Protein AF-A0A7L2UNI2-F1 (afdb_monomer_lite)

Sequence (109 aa):
QVLFALNQTLLQHESLRAGSLQAPYTTEDLIKHYNCGDLNAVIFNHDTSQVPNFINTTLPPHEQVTAQEIDSYFRQELIYKRNERMGKRVMALLRENTDKSFFFAFGAG

pLDDT: mean 80.0, std 13.67, range [51.06, 97.62]

Foldseek 3Di:
DVVLLVVLQVVVVVCVVVVVDPDPDDPVRCVVCVVVVNCCVPPCPVQFDPRPPSVPDPDDPVSVVVSVVVRVVSCVVVPVVVVVVVVVVVVVVCVVCVPDDDDDDDDSD

Radius of gyration: 18.3 Å; chains: 1; bounding box: 41×30×52 Å

Secondary structure (DSSP, 8-state):
-HHHHHHHHHHHHHHHHTTSS--SS-HHHHHHHHHTT--TTTT--SS--SS--GGGS---HHHHHHHHHHHHHHIIIIIIHHHHHHHHHHHHHHHH-TT----------

Structure (mmCIF, N/CA/C/O backbone):
data_AF-A0A7L2UNI2-F1
#
_entry.id   AF-A0A7L2UNI2-F1
#
loop_
_atom_site.group_PDB
_atom_site.id
_atom_site.type_symbol
_atom_site.label_atom_id
_atom_site.label_alt_id
_atom_site.label_comp_id
_atom_site.label_asym_id
_atom_site.label_entity_id
_atom_site.label_seq_id
_atom_site.pdbx_PDB_ins_code
_atom_site.Cartn_x
_atom_site.Cartn_y
_atom_site.Cartn_z
_atom_site.occupancy
_atom_site.B_iso_or_equiv
_atom_site.auth_seq_id
_atom_site.auth_comp_id
_atom_site.auth_asym_id
_atom_site.auth_atom_id
_atom_site.pdbx_PDB_model_num
ATOM 1 N N . GLN A 1 1 ? 13.788 9.904 -11.204 1.00 72.38 1 GLN A N 1
ATOM 2 C CA . GLN A 1 1 ? 12.975 8.984 -10.378 1.00 72.38 1 GLN A CA 1
ATOM 3 C C . GLN A 1 1 ? 11.529 8.879 -10.881 1.00 72.38 1 GLN A C 1
ATOM 5 O O . GLN A 1 1 ? 11.168 7.798 -11.314 1.00 72.38 1 GLN A O 1
ATOM 10 N N . VAL A 1 2 ? 10.729 9.959 -10.956 1.00 85.25 2 VAL A N 1
ATOM 11 C CA . VAL A 1 2 ? 9.319 9.877 -11.434 1.00 85.25 2 VAL A CA 1
ATOM 12 C C . VAL A 1 2 ? 9.185 9.369 -12.876 1.00 85.25 2 VAL A C 1
ATOM 14 O O . VAL A 1 2 ? 8.450 8.420 -13.116 1.00 85.25 2 VAL A O 1
ATOM 17 N N . LEU A 1 3 ? 9.919 9.950 -13.834 1.00 87.56 3 LEU A N 1
ATOM 18 C CA . LEU A 1 3 ? 9.868 9.502 -15.237 1.00 87.56 3 LEU A CA 1
ATOM 19 C C . LEU A 1 3 ? 10.305 8.040 -15.404 1.00 87.56 3 LEU A C 1
ATOM 21 O O . LEU A 1 3 ? 9.711 7.313 -16.190 1.00 87.56 3 LEU A O 1
ATOM 25 N N . PHE A 1 4 ? 11.306 7.608 -14.632 1.00 86.38 4 PHE A N 1
ATOM 26 C CA . PHE A 1 4 ? 11.752 6.215 -14.603 1.00 86.38 4 PHE A CA 1
ATO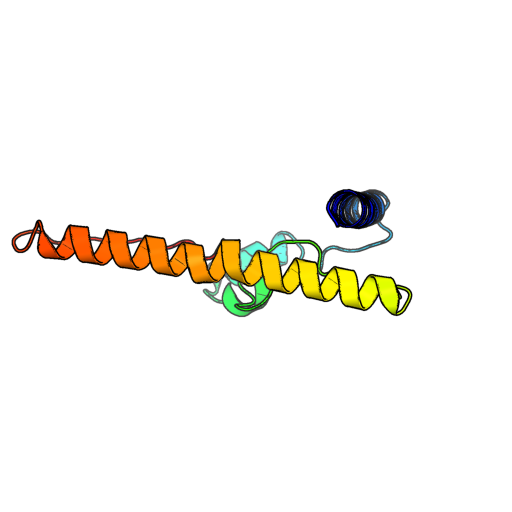M 27 C C . PHE A 1 4 ? 10.630 5.292 -14.115 1.00 86.38 4 PHE A C 1
ATOM 29 O O . PHE A 1 4 ? 10.287 4.345 -14.814 1.00 86.38 4 PHE A O 1
ATOM 36 N N . ALA A 1 5 ? 9.998 5.617 -12.982 1.00 84.12 5 ALA A N 1
ATOM 37 C CA . ALA A 1 5 ? 8.878 4.843 -12.451 1.00 84.12 5 ALA A CA 1
ATOM 38 C C . ALA A 1 5 ? 7.712 4.760 -13.448 1.00 84.12 5 ALA A C 1
ATOM 40 O O . ALA A 1 5 ? 7.199 3.678 -13.701 1.00 84.12 5 ALA A O 1
ATOM 41 N N . LEU A 1 6 ? 7.326 5.886 -14.060 1.00 87.44 6 LEU A N 1
ATOM 42 C CA . LEU A 1 6 ? 6.242 5.920 -15.047 1.00 87.44 6 LEU A CA 1
ATOM 43 C C . LEU A 1 6 ? 6.553 5.062 -16.275 1.00 87.44 6 LEU A C 1
ATOM 45 O O . LEU A 1 6 ? 5.686 4.319 -16.726 1.00 87.44 6 LEU A O 1
ATOM 49 N N . ASN A 1 7 ? 7.781 5.142 -16.792 1.00 88.00 7 ASN A N 1
ATOM 50 C CA . ASN A 1 7 ? 8.185 4.371 -17.962 1.00 88.00 7 ASN A CA 1
ATOM 51 C C . ASN A 1 7 ? 8.204 2.865 -17.659 1.00 88.00 7 ASN A C 1
ATOM 53 O O . ASN A 1 7 ? 7.673 2.074 -18.430 1.00 88.00 7 ASN A O 1
ATOM 57 N N . GLN A 1 8 ? 8.741 2.468 -16.503 1.00 83.00 8 GLN A N 1
ATOM 58 C CA . GLN A 1 8 ? 8.758 1.065 -16.083 1.00 83.00 8 GLN A CA 1
ATOM 59 C C . GLN A 1 8 ? 7.341 0.507 -15.861 1.00 83.00 8 GLN A C 1
ATOM 61 O O . GLN A 1 8 ? 7.031 -0.585 -16.334 1.00 83.00 8 GLN A O 1
ATOM 66 N N . THR A 1 9 ? 6.447 1.270 -15.220 1.00 83.12 9 THR A N 1
ATOM 67 C CA . THR A 1 9 ? 5.037 0.877 -15.052 1.00 83.12 9 THR A CA 1
ATOM 68 C C . THR A 1 9 ? 4.322 0.741 -16.396 1.00 83.12 9 THR A C 1
ATOM 70 O O . THR A 1 9 ? 3.591 -0.227 -16.614 1.00 83.12 9 THR A O 1
ATOM 73 N N . LEU A 1 10 ? 4.544 1.687 -17.316 1.00 87.81 10 LEU A N 1
ATOM 74 C CA . LEU A 1 10 ? 3.963 1.642 -18.655 1.00 87.81 10 LEU A CA 1
ATOM 75 C C . LEU A 1 10 ? 4.418 0.390 -19.411 1.00 87.81 10 LEU A C 1
ATOM 77 O O . LEU A 1 10 ? 3.573 -0.353 -19.904 1.00 87.81 10 LEU A O 1
ATOM 81 N N . LEU A 1 11 ? 5.726 0.114 -19.431 1.00 86.50 11 LEU A N 1
ATOM 82 C CA . LEU A 1 11 ? 6.297 -1.072 -20.075 1.00 86.50 11 LEU A CA 1
ATOM 83 C C . LEU A 1 11 ? 5.691 -2.372 -19.535 1.00 86.50 11 LEU A C 1
ATOM 85 O O . LEU A 1 11 ? 5.369 -3.280 -20.308 1.00 86.50 11 LEU A O 1
ATOM 89 N N . GLN A 1 12 ? 5.491 -2.468 -18.218 1.00 80.00 12 GLN A N 1
ATOM 90 C CA . GLN A 1 12 ? 4.862 -3.643 -17.620 1.00 80.00 12 GLN A CA 1
ATOM 91 C C . GLN A 1 12 ? 3.400 -3.791 -18.064 1.00 80.00 12 GLN A C 1
ATOM 93 O O . GLN A 1 12 ? 2.982 -4.883 -18.451 1.00 80.00 12 GLN A O 1
ATOM 98 N N . HIS A 1 13 ? 2.620 -2.707 -18.045 1.00 84.25 13 HIS A N 1
ATOM 99 C CA . HIS A 1 13 ? 1.216 -2.729 -18.464 1.00 84.25 13 HIS A CA 1
ATOM 100 C C . HIS A 1 13 ? 1.060 -3.048 -19.951 1.00 84.25 13 HIS A C 1
ATOM 102 O O . HIS A 1 13 ? 0.161 -3.796 -20.334 1.00 84.25 13 HIS A O 1
ATOM 108 N N . GLU A 1 14 ? 1.943 -2.521 -20.795 1.00 88.81 14 GLU A N 1
ATOM 109 C CA . GLU A 1 14 ? 1.961 -2.841 -22.218 1.00 88.81 14 GLU A CA 1
ATOM 110 C C . GLU A 1 14 ? 2.325 -4.304 -22.465 1.00 88.81 14 GLU A C 1
ATOM 112 O O . GLU A 1 14 ? 1.708 -4.934 -23.322 1.00 88.81 14 GLU A O 1
ATOM 117 N N . SER A 1 15 ? 3.244 -4.866 -21.675 1.00 84.88 15 SER A N 1
ATOM 118 C CA . SER A 1 15 ? 3.605 -6.287 -21.733 1.00 84.88 15 SER A CA 1
ATOM 119 C C . SER A 1 15 ? 2.447 -7.197 -21.308 1.00 84.88 15 SER A C 1
ATOM 121 O O . SER A 1 15 ? 2.146 -8.178 -21.988 1.00 84.88 15 SER A O 1
ATOM 123 N N . LEU A 1 16 ? 1.735 -6.844 -20.231 1.00 83.31 16 LEU A N 1
ATOM 124 C CA . LEU A 1 16 ? 0.508 -7.538 -19.819 1.00 83.31 16 LEU A CA 1
ATOM 125 C C . LEU A 1 16 ? -0.564 -7.455 -20.914 1.00 83.31 16 LEU A C 1
ATOM 127 O O . LEU A 1 16 ? -1.156 -8.464 -21.288 1.00 83.31 16 LEU A O 1
ATOM 131 N N . ARG A 1 17 ? -0.785 -6.260 -21.476 1.00 87.19 17 ARG A N 1
ATOM 132 C CA . ARG A 1 17 ? -1.765 -6.028 -22.548 1.00 87.19 17 ARG A CA 1
ATOM 133 C C . ARG A 1 17 ? -1.431 -6.809 -23.820 1.00 87.19 17 ARG A C 1
ATOM 135 O O . ARG A 1 17 ? -2.337 -7.301 -24.483 1.00 87.19 17 ARG A O 1
ATOM 142 N N . ALA A 1 18 ? -0.151 -6.902 -24.171 1.00 89.88 18 ALA A N 1
ATOM 143 C CA . ALA A 1 18 ? 0.325 -7.674 -25.315 1.00 89.88 18 ALA A CA 1
ATOM 144 C C . ALA A 1 18 ? 0.307 -9.194 -25.064 1.00 89.88 18 ALA A C 1
ATOM 146 O O . ALA A 1 18 ? 0.542 -9.961 -25.995 1.00 89.88 18 ALA A O 1
ATOM 147 N N . GLY A 1 19 ? 0.051 -9.633 -23.825 1.00 82.94 19 GLY A N 1
ATOM 148 C CA . GLY A 1 19 ? 0.081 -11.038 -23.422 1.00 82.94 19 GLY A CA 1
ATOM 149 C C . GLY A 1 19 ? 1.490 -11.625 -23.298 1.00 82.94 19 GLY A C 1
ATOM 150 O O . GLY A 1 19 ? 1.625 -12.838 -23.156 1.00 82.94 19 GLY A O 1
ATOM 151 N N . SER A 1 20 ? 2.540 -10.796 -23.355 1.00 82.62 20 SER A N 1
ATOM 152 C CA . SER A 1 20 ? 3.931 -11.238 -23.189 1.00 82.62 20 SER A CA 1
ATOM 153 C C . SER A 1 20 ? 4.297 -11.480 -21.726 1.00 82.62 20 SER A C 1
ATOM 155 O O . SER A 1 20 ? 5.160 -12.304 -21.433 1.00 82.62 20 SER A O 1
ATOM 157 N N . LEU A 1 21 ? 3.621 -10.786 -20.809 1.00 74.62 21 LEU A N 1
ATOM 158 C CA . LEU A 1 21 ? 3.684 -11.029 -19.375 1.00 74.62 21 LEU A CA 1
ATOM 159 C C . LEU A 1 21 ? 2.340 -11.608 -18.928 1.00 74.62 21 LEU A C 1
ATOM 161 O O . LEU A 1 21 ? 1.292 -11.053 -19.254 1.00 74.62 21 LEU A O 1
ATOM 165 N N . GLN A 1 22 ? 2.358 -12.711 -18.181 1.00 71.25 22 GLN A N 1
ATOM 166 C CA . GLN A 1 22 ? 1.157 -13.211 -17.516 1.00 71.25 22 GLN A CA 1
ATOM 167 C C . GLN A 1 22 ? 1.064 -12.629 -16.110 1.00 71.25 22 GLN A C 1
ATOM 169 O O . GLN A 1 22 ? 2.076 -12.469 -15.423 1.00 71.25 22 GLN A O 1
ATOM 174 N N . ALA A 1 23 ? -0.158 -12.302 -15.688 1.00 72.00 23 ALA A N 1
ATOM 175 C CA . ALA A 1 23 ? -0.402 -11.961 -14.298 1.00 72.00 23 ALA A CA 1
ATOM 176 C C . ALA A 1 23 ? -0.008 -13.161 -13.417 1.00 72.00 23 ALA A C 1
ATOM 178 O O . ALA A 1 23 ? -0.262 -14.301 -13.806 1.00 72.00 23 ALA A O 1
ATOM 179 N N . PRO A 1 24 ? 0.596 -12.929 -12.241 1.00 69.88 24 PRO A N 1
ATOM 180 C CA . PRO A 1 24 ? 1.020 -14.014 -11.357 1.00 69.88 24 PRO A CA 1
ATOM 181 C C . PRO A 1 24 ? -0.151 -14.877 -10.867 1.00 69.88 24 PRO A C 1
ATOM 183 O O . PRO A 1 24 ? 0.066 -16.017 -10.472 1.00 69.88 24 PRO A O 1
ATOM 186 N N . TYR A 1 25 ? -1.377 -14.346 -10.918 1.00 74.31 25 TYR A N 1
ATOM 187 C CA . TYR A 1 25 ? -2.597 -15.022 -10.500 1.00 74.31 25 TYR A CA 1
ATOM 188 C C . TYR A 1 25 ? -3.735 -14.724 -11.469 1.00 74.31 25 TYR A C 1
ATOM 190 O O . TYR A 1 25 ? -3.889 -13.590 -11.935 1.00 74.31 25 TYR A O 1
ATOM 198 N N . THR A 1 26 ? -4.554 -15.736 -11.741 1.00 80.62 26 THR A N 1
ATOM 199 C CA . THR A 1 26 ? -5.821 -15.564 -12.455 1.00 80.62 26 THR A CA 1
ATOM 200 C C . THR A 1 26 ? -6.919 -15.063 -11.517 1.00 80.62 26 THR A C 1
ATOM 202 O O . THR A 1 26 ? -6.794 -15.100 -10.291 1.00 80.62 26 THR A O 1
ATOM 205 N N . THR A 1 27 ? -8.031 -14.596 -12.085 1.00 81.50 27 THR A N 1
ATOM 206 C CA . THR A 1 27 ? -9.219 -14.238 -11.299 1.00 81.50 27 THR A CA 1
ATOM 207 C C . THR A 1 27 ? -9.737 -15.434 -10.495 1.00 81.50 27 THR A C 1
ATOM 209 O O . THR A 1 27 ? -10.045 -15.279 -9.316 1.00 81.50 27 THR A O 1
ATOM 212 N N . GLU A 1 28 ? -9.756 -16.629 -11.084 1.00 85.12 28 GLU A N 1
ATOM 213 C CA . GLU A 1 28 ? -10.087 -17.879 -10.396 1.00 85.12 28 GLU A CA 1
ATOM 214 C C . GLU A 1 28 ? -9.165 -18.163 -9.206 1.00 85.12 28 GLU A C 1
ATOM 216 O O . GLU A 1 28 ? -9.658 -18.535 -8.137 1.00 85.12 28 GLU A O 1
ATOM 221 N N . ASP A 1 29 ? -7.854 -17.946 -9.352 1.00 81.69 29 ASP A N 1
ATOM 222 C CA . ASP A 1 29 ? -6.909 -18.108 -8.243 1.00 81.69 29 ASP A CA 1
ATOM 223 C C . ASP A 1 29 ? -7.254 -17.137 -7.108 1.00 81.69 29 ASP A C 1
ATOM 225 O O . ASP A 1 29 ? -7.417 -17.551 -5.959 1.00 81.69 29 ASP A O 1
ATOM 229 N N . LEU A 1 30 ? -7.475 -15.857 -7.423 1.00 79.69 30 LEU A N 1
ATOM 230 C CA . LEU A 1 30 ? -7.845 -14.840 -6.432 1.00 79.69 30 LEU A CA 1
ATOM 231 C C . LEU A 1 30 ? -9.142 -15.196 -5.688 1.00 79.69 30 LEU A C 1
ATOM 233 O O . LEU A 1 30 ? -9.201 -15.079 -4.462 1.00 79.69 30 LEU A O 1
ATOM 237 N N . ILE A 1 31 ? -10.164 -15.673 -6.407 1.00 82.88 31 ILE A N 1
ATOM 238 C CA . ILE A 1 31 ? -11.441 -16.112 -5.821 1.00 82.88 31 ILE A CA 1
ATOM 239 C C . ILE A 1 31 ? -11.219 -17.296 -4.876 1.00 82.88 31 ILE A C 1
ATOM 241 O O . ILE A 1 31 ? -11.750 -17.319 -3.762 1.00 82.88 31 ILE A O 1
ATOM 245 N N . LYS A 1 32 ? -10.421 -18.281 -5.297 1.00 85.31 32 LYS A N 1
ATOM 246 C CA . LYS A 1 32 ? -10.113 -19.460 -4.487 1.00 85.31 32 LYS A CA 1
ATOM 247 C C . LYS A 1 32 ? -9.391 -19.073 -3.196 1.00 85.31 32 LYS A C 1
ATOM 249 O O . LYS A 1 32 ? -9.802 -19.504 -2.122 1.00 85.31 32 LYS A O 1
ATOM 254 N N . HIS A 1 33 ? -8.371 -18.223 -3.288 1.00 80.19 33 HIS A N 1
ATOM 255 C CA . HIS A 1 33 ? -7.604 -17.762 -2.130 1.00 80.19 33 HIS A CA 1
ATOM 256 C C . HIS A 1 33 ? -8.444 -16.921 -1.162 1.00 80.19 33 HIS A C 1
ATOM 258 O O . HIS A 1 33 ? -8.344 -17.114 0.052 1.00 80.19 33 HIS A O 1
ATOM 264 N N . TYR A 1 34 ? -9.335 -16.067 -1.679 1.00 77.50 34 TYR A N 1
ATOM 265 C CA . TYR A 1 34 ? -10.309 -15.339 -0.863 1.00 77.50 34 TYR A CA 1
ATOM 266 C C . TYR A 1 34 ? -11.208 -16.288 -0.066 1.00 77.50 34 TYR A C 1
ATOM 268 O O . TYR A 1 34 ? -11.303 -16.177 1.156 1.00 77.50 34 TYR A O 1
ATOM 276 N N . ASN A 1 35 ? -11.822 -17.259 -0.745 1.00 8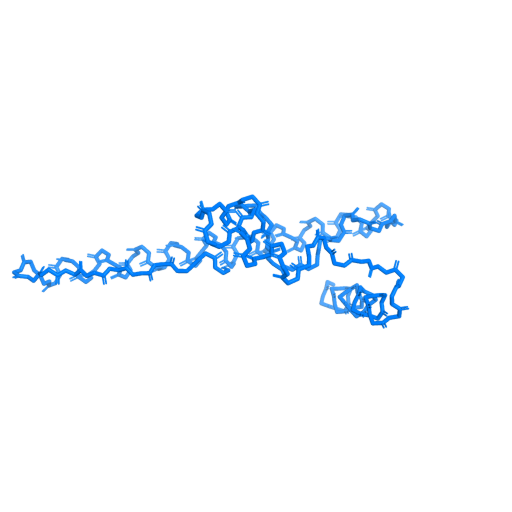2.12 35 ASN A N 1
ATOM 277 C CA . ASN A 1 35 ? -12.745 -18.206 -0.119 1.00 82.12 35 ASN A CA 1
ATOM 278 C C . ASN A 1 35 ? -12.061 -19.109 0.917 1.00 82.12 35 ASN A C 1
ATOM 280 O O . ASN A 1 35 ? -12.682 -19.488 1.907 1.00 82.12 35 ASN A O 1
ATOM 284 N N . CYS A 1 36 ? -10.788 -19.450 0.706 1.00 84.25 36 CYS A N 1
ATOM 285 C CA . CYS A 1 36 ? -10.004 -20.258 1.639 1.00 84.25 36 CYS A CA 1
ATOM 286 C C . CYS A 1 36 ? -9.403 -19.451 2.804 1.00 84.25 36 CYS A C 1
ATOM 288 O O . CYS A 1 36 ? -8.770 -20.043 3.674 1.00 84.25 36 CYS A O 1
ATOM 290 N N . GLY A 1 37 ? -9.580 -18.124 2.835 1.00 71.94 37 GLY A N 1
ATOM 291 C CA . GLY A 1 37 ? -8.983 -17.260 3.857 1.00 71.94 37 GLY A CA 1
ATOM 292 C C . GLY A 1 37 ? -7.456 -17.133 3.755 1.00 71.94 37 GLY A C 1
ATOM 293 O O . GLY A 1 37 ? -6.824 -16.674 4.702 1.00 71.94 37 GLY A O 1
ATOM 294 N N . ASP A 1 38 ? -6.865 -17.507 2.616 1.00 74.62 38 ASP A N 1
ATOM 295 C CA . ASP A 1 38 ? -5.421 -17.484 2.346 1.00 74.62 38 ASP A CA 1
ATOM 296 C C . ASP A 1 38 ? -5.065 -16.372 1.346 1.00 74.62 38 ASP A C 1
ATOM 298 O O . ASP A 1 38 ? -4.471 -16.581 0.289 1.00 74.62 38 ASP A O 1
ATOM 302 N N . LEU A 1 39 ? -5.491 -15.150 1.665 1.00 62.47 39 LEU A N 1
ATOM 303 C CA . LEU A 1 39 ? -5.181 -13.956 0.869 1.00 62.47 39 LEU A CA 1
ATOM 304 C C . LEU A 1 39 ? -3.746 -13.458 1.098 1.00 62.47 39 LEU A C 1
ATOM 306 O O . LEU A 1 39 ? -3.225 -12.689 0.287 1.00 62.47 39 LEU A O 1
ATOM 310 N N . ASN A 1 40 ? -3.103 -13.897 2.185 1.00 57.56 40 ASN A N 1
ATOM 311 C CA . ASN A 1 40 ? -1.733 -13.515 2.526 1.00 57.56 40 ASN A CA 1
ATOM 312 C C . ASN A 1 40 ? -0.715 -14.065 1.521 1.00 57.56 40 ASN A C 1
ATOM 314 O O . ASN A 1 40 ? 0.247 -13.372 1.210 1.00 57.56 40 ASN A O 1
ATOM 318 N N . ALA A 1 41 ? -0.947 -15.257 0.960 1.00 58.31 41 ALA A N 1
ATOM 319 C CA . ALA A 1 41 ? -0.070 -15.838 -0.054 1.00 58.31 41 ALA A CA 1
ATOM 320 C C . ALA A 1 41 ? -0.145 -15.130 -1.426 1.00 58.31 41 ALA A C 1
ATOM 322 O O . ALA A 1 41 ? 0.763 -15.279 -2.241 1.00 58.31 41 ALA A O 1
ATOM 323 N N . VAL A 1 42 ? -1.215 -14.367 -1.694 1.00 55.91 42 VAL A N 1
ATOM 324 C CA . VAL A 1 42 ? -1.583 -13.960 -3.065 1.00 55.91 42 VAL A CA 1
ATOM 325 C C . VAL A 1 42 ? -1.734 -12.453 -3.263 1.00 55.91 42 VAL A C 1
ATOM 327 O O . VAL A 1 42 ? -1.332 -11.938 -4.303 1.00 55.91 42 VAL A O 1
ATOM 330 N N . ILE A 1 43 ? -2.284 -11.730 -2.284 1.00 54.34 43 ILE A N 1
ATOM 331 C CA . ILE A 1 43 ? -2.594 -10.292 -2.407 1.00 54.34 43 ILE A CA 1
ATOM 332 C C . ILE A 1 43 ? -1.751 -9.454 -1.441 1.00 54.34 43 ILE A C 1
ATOM 334 O O . ILE A 1 43 ? -1.380 -8.325 -1.754 1.00 54.34 43 ILE A O 1
ATOM 338 N N . PHE A 1 44 ? -1.413 -10.014 -0.278 1.00 54.31 44 PHE A N 1
ATOM 339 C CA . PHE A 1 44 ? -0.746 -9.300 0.807 1.00 54.31 44 PHE A CA 1
ATOM 340 C C . PHE A 1 44 ? 0.647 -9.852 1.076 1.00 54.31 44 PHE A C 1
ATOM 342 O O . PHE A 1 44 ? 0.956 -10.229 2.207 1.00 54.31 44 PHE A O 1
ATOM 349 N N . ASN A 1 45 ? 1.521 -9.862 0.068 1.00 53.88 45 ASN A N 1
ATOM 350 C CA . ASN A 1 45 ? 2.941 -9.915 0.391 1.00 53.88 45 ASN A CA 1
ATOM 351 C C . ASN A 1 45 ? 3.231 -8.683 1.258 1.00 53.88 45 ASN A C 1
ATOM 353 O O . ASN A 1 45 ? 3.203 -7.561 0.762 1.00 53.88 45 ASN A O 1
ATOM 357 N N . HIS A 1 46 ? 3.462 -8.899 2.559 1.00 51.06 46 HIS A N 1
ATOM 358 C CA . HIS A 1 46 ? 3.638 -7.866 3.595 1.00 51.06 46 HIS A CA 1
ATOM 359 C C . HIS A 1 46 ? 4.769 -6.875 3.318 1.00 51.06 46 HIS A C 1
ATOM 361 O O . HIS A 1 46 ? 4.921 -5.877 4.018 1.00 51.06 46 HIS A O 1
ATOM 367 N N . ASP A 1 47 ? 5.531 -7.153 2.274 1.00 52.91 47 ASP A N 1
ATOM 368 C CA . ASP A 1 47 ? 6.679 -6.403 1.866 1.00 52.91 47 ASP A CA 1
ATOM 369 C C . ASP A 1 47 ? 6.439 -5.652 0.555 1.00 52.91 47 ASP A C 1
ATOM 371 O O . ASP A 1 47 ? 6.795 -4.488 0.454 1.00 52.91 47 ASP A O 1
ATOM 375 N N . THR A 1 48 ? 5.791 -6.212 -0.457 1.00 54.31 48 THR A N 1
ATOM 376 C CA . THR A 1 48 ? 5.719 -5.504 -1.739 1.00 54.31 48 THR A CA 1
ATOM 377 C C . THR A 1 48 ? 4.719 -4.362 -1.657 1.00 54.31 48 THR A C 1
ATOM 379 O O . THR A 1 48 ? 3.524 -4.584 -1.460 1.00 54.31 48 THR A O 1
ATOM 382 N N . SER A 1 49 ? 5.196 -3.136 -1.870 1.00 53.03 49 SER A N 1
ATOM 383 C CA . SER A 1 49 ? 4.310 -2.074 -2.325 1.00 53.03 49 SER A CA 1
ATOM 384 C C . SER A 1 49 ? 3.549 -2.638 -3.539 1.00 53.03 49 SER A C 1
ATOM 386 O O . SER A 1 49 ? 4.167 -3.295 -4.372 1.00 53.03 49 SER A O 1
ATOM 388 N N . GLN A 1 50 ? 2.223 -2.477 -3.660 1.00 54.88 50 GLN A N 1
ATOM 389 C CA . GLN A 1 50 ? 1.455 -2.968 -4.834 1.00 54.88 50 GLN A CA 1
ATOM 390 C C . GLN A 1 50 ? 1.845 -2.267 -6.160 1.00 54.88 50 GLN A C 1
ATOM 392 O O . GLN A 1 50 ? 1.103 -2.230 -7.139 1.00 54.88 50 GLN A O 1
ATOM 397 N N . VAL A 1 51 ? 3.017 -1.652 -6.166 1.00 56.00 51 VAL A N 1
ATOM 398 C CA . VAL A 1 51 ? 3.713 -1.029 -7.264 1.00 56.00 51 VAL A CA 1
ATOM 399 C C . VAL A 1 51 ? 4.392 -2.160 -8.052 1.00 56.00 51 VAL A C 1
ATOM 401 O O . VAL A 1 51 ? 4.814 -3.154 -7.456 1.00 56.00 51 VAL A O 1
ATOM 404 N N . PRO A 1 52 ? 4.489 -2.045 -9.386 1.00 57.53 52 PRO A N 1
ATOM 405 C CA . PRO A 1 52 ? 5.317 -2.900 -10.228 1.00 57.53 52 PRO A CA 1
ATOM 406 C C . PRO A 1 52 ? 6.574 -3.412 -9.532 1.00 57.53 52 PRO A C 1
ATOM 408 O O . PRO A 1 52 ? 7.426 -2.624 -9.124 1.00 57.53 52 PRO A O 1
ATOM 411 N N . ASN A 1 53 ? 6.705 -4.733 -9.401 1.00 58.12 53 ASN A N 1
ATOM 412 C CA . ASN A 1 53 ? 7.921 -5.320 -8.861 1.00 58.12 53 ASN A CA 1
ATOM 413 C C . ASN A 1 53 ? 9.023 -5.155 -9.921 1.00 58.12 53 ASN A C 1
ATOM 415 O O . ASN A 1 53 ? 9.186 -5.989 -10.813 1.00 58.12 53 ASN A O 1
ATOM 419 N N . PHE A 1 54 ? 9.743 -4.034 -9.849 1.00 61.34 54 PHE A N 1
ATOM 420 C CA . PHE A 1 54 ? 10.759 -3.598 -10.815 1.00 61.34 54 PHE A CA 1
ATOM 421 C C . PHE A 1 54 ? 11.961 -4.559 -10.929 1.00 61.34 54 PHE A C 1
ATOM 423 O O . PHE A 1 54 ? 12.851 -4.345 -11.744 1.00 61.34 54 PHE A O 1
ATOM 430 N N . ILE A 1 55 ? 12.006 -5.606 -10.100 1.00 55.03 55 ILE A N 1
ATOM 431 C CA . ILE A 1 55 ? 13.119 -6.557 -9.976 1.00 55.03 55 ILE A CA 1
ATOM 432 C C . ILE A 1 55 ? 13.054 -7.666 -11.048 1.00 55.03 55 ILE A C 1
ATOM 434 O O . ILE A 1 55 ? 14.061 -8.313 -11.322 1.00 55.03 55 ILE 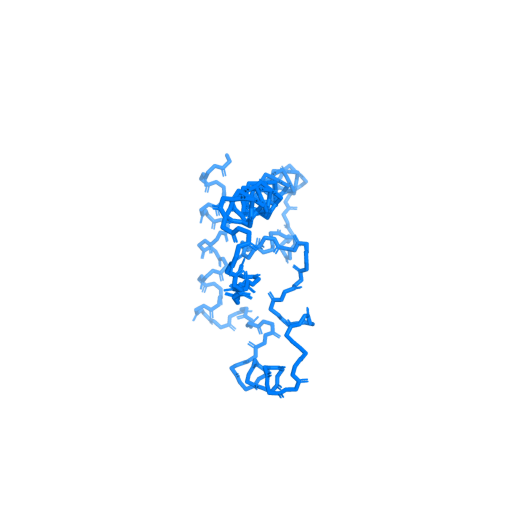A O 1
ATOM 438 N N . ASN A 1 56 ? 11.901 -7.872 -11.700 1.00 52.12 56 ASN A N 1
ATOM 439 C CA . ASN A 1 56 ? 11.728 -8.955 -12.682 1.00 52.12 56 ASN A CA 1
ATOM 440 C C . ASN A 1 56 ? 12.208 -8.617 -14.105 1.00 52.12 56 ASN A C 1
ATOM 442 O O . ASN A 1 56 ? 12.248 -9.499 -14.962 1.00 52.12 56 ASN A O 1
ATOM 446 N N . THR A 1 57 ? 12.595 -7.372 -14.373 1.00 58.25 57 THR A N 1
ATOM 447 C CA . THR A 1 57 ? 13.278 -6.969 -15.607 1.00 58.25 57 THR A CA 1
ATOM 448 C C . THR A 1 57 ? 14.782 -6.930 -15.352 1.00 58.25 57 THR A C 1
ATOM 450 O O . THR A 1 57 ? 15.234 -6.386 -14.348 1.00 58.25 57 THR A O 1
ATOM 453 N N . THR A 1 58 ? 15.594 -7.495 -16.252 1.00 69.44 58 THR A N 1
ATOM 454 C CA . THR A 1 58 ? 17.062 -7.348 -16.226 1.00 69.44 58 THR A CA 1
ATOM 455 C C . THR A 1 58 ? 17.445 -5.895 -16.509 1.00 69.44 58 THR A C 1
ATOM 457 O O . THR A 1 58 ? 17.810 -5.534 -17.626 1.00 69.44 58 THR A O 1
ATOM 460 N N . LEU A 1 59 ? 17.307 -5.049 -15.492 1.00 75.31 59 LEU A N 1
ATOM 461 C CA . LEU A 1 59 ? 17.679 -3.644 -15.517 1.00 75.31 59 LEU A CA 1
ATOM 462 C C . LEU A 1 59 ? 19.208 -3.508 -15.424 1.00 75.31 59 LEU A C 1
ATOM 464 O O . LEU A 1 59 ? 19.853 -4.300 -14.724 1.00 75.31 59 LEU A O 1
ATOM 468 N N . PRO A 1 60 ? 19.815 -2.497 -16.068 1.00 82.75 60 PRO A N 1
ATOM 469 C CA . PRO A 1 60 ? 21.196 -2.111 -15.806 1.00 82.75 60 PRO A CA 1
ATOM 470 C C . PRO A 1 60 ? 21.436 -1.831 -14.308 1.00 82.75 60 PRO A C 1
ATOM 472 O O . PRO A 1 60 ? 20.521 -1.366 -13.626 1.00 82.75 60 PRO A O 1
ATOM 475 N N . PRO A 1 61 ? 22.662 -2.010 -13.779 1.00 82.12 61 PRO A N 1
ATOM 476 C CA . PRO A 1 61 ? 22.934 -1.865 -12.343 1.00 82.12 61 PRO A CA 1
ATOM 477 C C . PRO A 1 61 ? 22.472 -0.533 -11.724 1.00 82.12 61 PRO A C 1
ATOM 479 O O . PRO A 1 61 ? 21.959 -0.510 -10.611 1.00 82.12 61 PRO A O 1
ATOM 482 N N . HIS A 1 62 ? 22.600 0.582 -12.449 1.00 82.38 62 HIS A N 1
ATOM 483 C CA . HIS A 1 62 ? 22.167 1.898 -11.962 1.00 82.38 62 HIS A CA 1
ATOM 484 C C . HIS A 1 62 ? 20.634 2.043 -11.887 1.00 82.38 62 HIS A C 1
ATOM 486 O O . HIS A 1 62 ? 20.106 2.719 -11.001 1.00 82.38 62 HIS A O 1
ATOM 492 N N . GLU A 1 63 ? 19.909 1.382 -12.791 1.00 83.75 63 GLU A N 1
ATOM 493 C CA . GLU A 1 63 ? 18.447 1.337 -12.781 1.00 83.75 63 GLU A CA 1
ATOM 494 C C . GLU A 1 63 ? 17.931 0.399 -11.686 1.00 83.75 63 GLU A C 1
ATOM 496 O O . GLU A 1 63 ? 16.917 0.709 -11.068 1.00 83.75 63 GLU A O 1
ATOM 501 N N . GLN A 1 64 ? 18.656 -0.683 -11.368 1.00 81.75 64 GLN A N 1
ATOM 502 C CA . GLN A 1 64 ? 18.332 -1.552 -10.227 1.00 81.75 64 GLN A CA 1
ATOM 503 C C . GLN A 1 64 ? 18.388 -0.791 -8.900 1.00 81.75 64 GLN A C 1
ATOM 505 O O . GLN A 1 64 ? 17.466 -0.897 -8.096 1.00 81.75 64 GLN A O 1
ATOM 510 N N . VAL A 1 65 ? 19.435 0.012 -8.685 1.00 85.25 65 VAL A N 1
ATOM 511 C CA . VAL A 1 65 ? 19.546 0.850 -7.480 1.00 85.25 65 VAL A CA 1
ATOM 512 C C . VAL A 1 65 ? 18.389 1.846 -7.419 1.00 85.25 65 VAL A C 1
ATOM 514 O O . VAL A 1 65 ? 17.704 1.936 -6.405 1.00 85.25 65 VAL A O 1
ATOM 517 N N . THR A 1 66 ? 18.099 2.525 -8.533 1.00 86.56 66 THR A N 1
ATOM 518 C CA . THR A 1 66 ? 16.981 3.482 -8.610 1.00 86.56 66 THR A CA 1
ATOM 519 C C . THR A 1 66 ? 15.636 2.805 -8.314 1.00 86.56 66 THR A C 1
ATOM 521 O O . THR A 1 66 ? 14.798 3.363 -7.609 1.00 86.56 66 THR A O 1
ATOM 524 N N . ALA A 1 67 ? 15.420 1.592 -8.825 1.00 82.56 67 ALA A N 1
ATOM 525 C CA . ALA A 1 67 ? 14.224 0.801 -8.566 1.00 82.56 67 ALA A CA 1
ATOM 526 C C . ALA A 1 67 ? 14.090 0.399 -7.087 1.00 82.56 67 ALA A C 1
ATOM 528 O O . ALA A 1 67 ? 13.004 0.518 -6.521 1.00 82.56 67 ALA A O 1
ATOM 529 N N . GLN A 1 68 ? 15.185 -0.021 -6.445 1.00 83.00 68 GLN A N 1
ATOM 530 C CA . GLN A 1 68 ? 15.210 -0.355 -5.016 1.00 83.00 68 GLN A CA 1
ATOM 531 C C . GLN A 1 68 ? 14.926 0.865 -4.130 1.00 83.00 68 GLN A C 1
ATOM 533 O O . GLN A 1 68 ? 14.179 0.761 -3.157 1.00 83.00 68 GLN A O 1
ATOM 538 N N . GLU A 1 69 ? 15.476 2.031 -4.473 1.00 87.38 69 GLU A N 1
ATOM 539 C CA . GLU A 1 69 ? 15.194 3.286 -3.765 1.00 87.38 69 GLU A CA 1
ATOM 540 C C . GLU A 1 69 ? 13.709 3.659 -3.847 1.00 87.38 69 GLU A C 1
ATOM 542 O O . GLU A 1 69 ? 13.108 4.057 -2.847 1.00 87.38 69 GLU A O 1
ATOM 547 N N . ILE A 1 70 ? 13.106 3.493 -5.027 1.00 85.44 70 ILE A N 1
ATOM 548 C CA . ILE A 1 70 ? 11.686 3.767 -5.256 1.00 85.44 70 ILE A CA 1
ATOM 549 C C . ILE A 1 70 ? 10.801 2.795 -4.465 1.00 85.44 70 ILE A C 1
ATOM 551 O O . ILE A 1 70 ? 9.858 3.240 -3.809 1.00 85.44 70 ILE A O 1
ATOM 555 N N . ASP A 1 71 ? 11.104 1.494 -4.478 1.00 82.19 71 ASP A N 1
ATOM 556 C CA . ASP A 1 71 ? 10.351 0.503 -3.696 1.00 82.19 71 ASP A CA 1
ATOM 557 C C . ASP A 1 71 ? 10.453 0.782 -2.187 1.00 82.19 71 ASP A C 1
ATOM 559 O O . ASP A 1 71 ? 9.440 0.822 -1.486 1.00 82.19 71 ASP A O 1
ATOM 563 N N . SER A 1 72 ? 11.657 1.083 -1.692 1.00 85.94 72 SER A N 1
ATOM 564 C CA . SER A 1 72 ? 11.883 1.460 -0.291 1.00 85.94 72 SER A CA 1
ATOM 565 C C . SER A 1 72 ? 11.077 2.701 0.107 1.00 85.94 72 SER A C 1
ATOM 567 O O . SER A 1 72 ? 10.397 2.712 1.139 1.00 85.94 72 SER A O 1
ATOM 569 N N . TYR A 1 73 ? 11.072 3.729 -0.747 1.00 88.75 73 TYR A N 1
ATOM 570 C CA . TYR A 1 73 ? 10.267 4.929 -0.538 1.00 88.75 73 TYR A CA 1
ATOM 571 C C . TYR A 1 73 ? 8.768 4.605 -0.456 1.00 88.75 73 TYR A C 1
ATOM 573 O O . TYR A 1 73 ? 8.088 5.047 0.476 1.00 88.75 73 TYR A O 1
ATOM 581 N N . PHE A 1 74 ? 8.242 3.800 -1.384 1.00 85.81 74 PHE A N 1
ATOM 582 C CA . PHE A 1 74 ? 6.825 3.447 -1.380 1.00 85.81 74 PHE A CA 1
ATOM 583 C C . PHE A 1 74 ? 6.431 2.592 -0.179 1.00 85.81 74 PHE A C 1
ATOM 585 O O . PHE A 1 74 ? 5.392 2.862 0.423 1.00 85.81 74 PHE A O 1
ATOM 592 N N . ARG A 1 75 ? 7.258 1.630 0.240 1.00 83.56 75 ARG A N 1
ATOM 593 C CA . ARG A 1 75 ? 7.035 0.876 1.487 1.00 83.56 75 ARG A CA 1
ATOM 594 C C . ARG A 1 75 ? 6.944 1.809 2.690 1.00 83.56 75 ARG A C 1
ATOM 596 O O . ARG A 1 75 ? 6.019 1.701 3.498 1.00 83.56 75 ARG A O 1
ATOM 603 N N . GLN A 1 76 ? 7.852 2.778 2.779 1.00 88.56 76 GLN A N 1
ATOM 604 C CA . GLN A 1 76 ? 7.854 3.747 3.869 1.00 88.56 76 GLN A CA 1
ATOM 605 C C . GLN A 1 76 ? 6.587 4.605 3.898 1.00 88.56 76 GLN A C 1
ATOM 607 O O . GLN A 1 76 ? 5.971 4.759 4.957 1.00 88.56 76 GLN A O 1
AT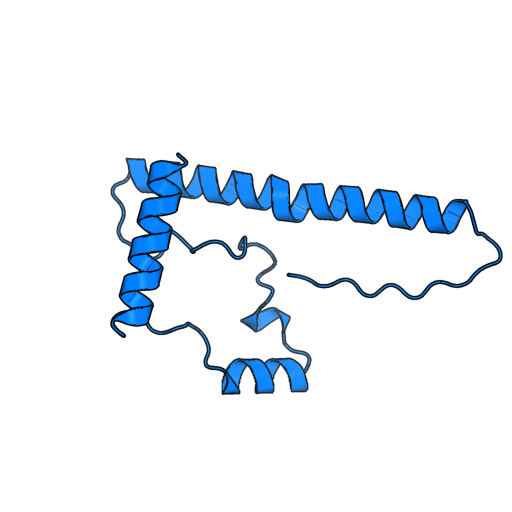OM 612 N N . GLU A 1 77 ? 6.175 5.160 2.761 1.00 89.19 77 GLU A N 1
ATOM 613 C CA . GLU A 1 77 ? 5.030 6.073 2.703 1.00 89.19 77 GLU A CA 1
ATOM 614 C C . GLU A 1 77 ? 3.675 5.358 2.751 1.00 89.19 77 GLU A C 1
ATOM 616 O O . GLU A 1 77 ? 2.768 5.784 3.481 1.00 89.19 77 GLU A O 1
ATOM 621 N N . LEU A 1 78 ? 3.528 4.282 1.975 1.00 85.25 78 LEU A N 1
ATOM 622 C CA . LEU A 1 78 ? 2.248 3.617 1.732 1.00 85.25 78 LEU A CA 1
ATOM 623 C C . LEU A 1 78 ? 1.935 2.527 2.751 1.00 85.25 78 LEU A C 1
ATOM 625 O O . LEU A 1 78 ? 0.757 2.293 3.012 1.00 85.25 78 LEU A O 1
ATOM 629 N N . ILE A 1 79 ? 2.950 1.903 3.354 1.00 81.88 79 ILE A N 1
ATOM 630 C CA . ILE A 1 79 ? 2.759 0.848 4.354 1.00 81.88 79 ILE A CA 1
ATOM 631 C C . ILE A 1 79 ? 3.036 1.417 5.741 1.00 81.88 79 ILE A C 1
ATOM 633 O O . ILE A 1 79 ? 2.106 1.634 6.519 1.00 81.88 79 ILE A O 1
ATOM 637 N N . TYR A 1 80 ? 4.295 1.725 6.055 1.00 88.19 80 TYR A N 1
ATOM 638 C CA . TYR A 1 80 ? 4.681 2.026 7.435 1.00 88.19 80 TYR A CA 1
ATOM 639 C C . TYR A 1 80 ? 4.041 3.314 7.954 1.00 88.19 80 TYR A C 1
ATOM 641 O O . TYR A 1 80 ? 3.352 3.298 8.977 1.00 88.19 80 TYR A O 1
ATOM 649 N N . LYS A 1 81 ? 4.177 4.429 7.228 1.00 92.94 81 LYS A N 1
ATOM 650 C CA . LYS A 1 81 ? 3.569 5.700 7.644 1.00 92.94 81 LYS A CA 1
ATOM 651 C C . LYS A 1 81 ? 2.042 5.663 7.602 1.00 92.94 81 LYS A C 1
ATOM 653 O O . LYS A 1 81 ? 1.395 6.280 8.450 1.00 92.94 81 LYS A O 1
ATOM 658 N N . ARG A 1 82 ? 1.438 4.951 6.645 1.00 89.81 82 ARG A N 1
ATOM 659 C CA . ARG A 1 82 ? -0.022 4.760 6.598 1.00 89.81 82 ARG A CA 1
ATOM 660 C C . ARG A 1 82 ? -0.513 4.009 7.834 1.00 89.81 82 ARG A C 1
ATOM 662 O O . ARG A 1 82 ? -1.444 4.489 8.484 1.00 89.81 82 ARG A O 1
ATOM 669 N N . ASN A 1 83 ? 0.120 2.889 8.170 1.00 89.31 83 ASN A N 1
ATOM 670 C CA . ASN A 1 83 ? -0.242 2.063 9.320 1.00 89.31 83 ASN A CA 1
ATOM 671 C C . ASN A 1 83 ? -0.025 2.819 10.632 1.00 89.31 83 ASN A C 1
ATOM 673 O O . ASN A 1 83 ? -0.881 2.771 11.514 1.00 89.31 83 ASN A O 1
ATOM 677 N N . GLU A 1 84 ? 1.046 3.610 10.733 1.00 94.06 84 GLU A N 1
ATOM 678 C CA . GLU A 1 84 ? 1.283 4.463 11.897 1.00 94.06 84 GLU A CA 1
ATOM 679 C C . GLU A 1 84 ? 0.159 5.501 12.081 1.00 94.06 84 GLU A C 1
ATOM 681 O O . GLU A 1 84 ? -0.411 5.628 13.170 1.00 94.06 84 GLU A O 1
ATOM 686 N N . ARG A 1 85 ? -0.217 6.222 11.013 1.00 94.81 85 ARG A N 1
ATOM 687 C CA . ARG A 1 85 ? -1.326 7.193 11.060 1.00 94.81 85 ARG A CA 1
ATOM 688 C C . ARG A 1 85 ? -2.656 6.521 11.397 1.00 94.81 85 ARG A C 1
ATOM 690 O O . ARG A 1 85 ? -3.455 7.088 12.141 1.00 94.81 85 ARG A O 1
ATOM 697 N N . MET A 1 86 ? -2.902 5.329 10.860 1.00 93.31 86 MET A N 1
ATOM 698 C CA . MET A 1 86 ? -4.103 4.548 11.146 1.00 93.31 86 MET A CA 1
ATOM 699 C C . MET A 1 86 ? -4.161 4.137 12.621 1.00 93.31 86 MET A C 1
ATOM 701 O O . MET A 1 86 ? -5.162 4.411 13.280 1.00 93.31 86 MET A O 1
ATOM 705 N N . GLY A 1 87 ? -3.076 3.583 13.165 1.00 94.38 87 GLY A N 1
ATOM 706 C CA . GLY A 1 87 ? -2.984 3.202 14.575 1.00 94.38 87 GLY A CA 1
ATOM 707 C C . GLY A 1 87 ? -3.186 4.389 15.517 1.00 94.38 87 GLY A C 1
ATOM 708 O O . GLY A 1 87 ? -3.972 4.302 16.459 1.00 94.38 87 GLY A O 1
ATOM 709 N N . LYS A 1 88 ? -2.570 5.543 15.219 1.00 97.56 88 LYS A N 1
ATOM 710 C CA . LYS A 1 88 ? -2.779 6.789 15.981 1.00 97.56 88 LYS A CA 1
ATOM 711 C C . LYS A 1 88 ? -4.260 7.186 16.035 1.00 97.56 88 LYS A C 1
ATOM 713 O O . LYS A 1 88 ? -4.761 7.523 17.106 1.00 97.56 88 LYS A O 1
ATOM 718 N N . ARG A 1 89 ? -4.972 7.103 14.906 1.00 96.00 89 ARG A N 1
ATOM 719 C CA . ARG A 1 89 ? -6.409 7.422 14.826 1.00 96.00 89 ARG A CA 1
ATOM 720 C C . ARG A 1 89 ? -7.271 6.429 15.602 1.00 96.00 89 ARG A C 1
ATOM 722 O O . ARG A 1 89 ? -8.172 6.859 16.312 1.00 96.00 89 ARG A O 1
ATOM 729 N N . VAL A 1 90 ? -6.980 5.132 15.498 1.00 96.38 90 VAL A N 1
ATOM 730 C CA . VAL A 1 90 ? -7.685 4.080 16.253 1.00 96.38 90 VAL A CA 1
ATOM 731 C C . VAL A 1 90 ? -7.523 4.306 17.755 1.00 96.38 90 VAL A C 1
ATOM 733 O O . VAL A 1 90 ? -8.507 4.306 18.489 1.00 96.38 90 VAL A O 1
ATOM 736 N N . MET A 1 91 ? -6.299 4.583 18.209 1.00 96.94 91 MET A N 1
ATOM 737 C CA . MET A 1 91 ? -6.030 4.838 19.624 1.00 96.94 91 MET A CA 1
ATOM 738 C C . MET A 1 91 ? -6.724 6.096 20.147 1.00 96.94 91 MET A C 1
ATOM 740 O O . MET A 1 91 ? -7.215 6.081 21.273 1.00 96.94 91 MET A O 1
ATOM 744 N N . ALA A 1 92 ? -6.776 7.172 19.357 1.00 97.62 92 ALA A N 1
ATOM 745 C CA . ALA A 1 92 ? -7.518 8.375 19.730 1.00 97.62 92 ALA A CA 1
ATOM 746 C C . ALA A 1 92 ? -9.018 8.072 19.903 1.00 97.62 92 ALA A C 1
ATOM 748 O O . ALA A 1 92 ? -9.581 8.363 20.954 1.00 97.62 92 ALA A O 1
ATOM 749 N N . LEU A 1 93 ? -9.619 7.373 18.932 1.00 97.00 93 LEU A N 1
ATOM 750 C CA . LEU A 1 93 ? -11.029 6.966 18.960 1.00 97.00 93 LEU A CA 1
ATOM 751 C C . LEU A 1 93 ? -11.396 6.166 20.216 1.00 97.00 93 LEU A C 1
ATOM 753 O O . LEU A 1 93 ? -12.412 6.457 20.848 1.00 97.00 93 LEU A 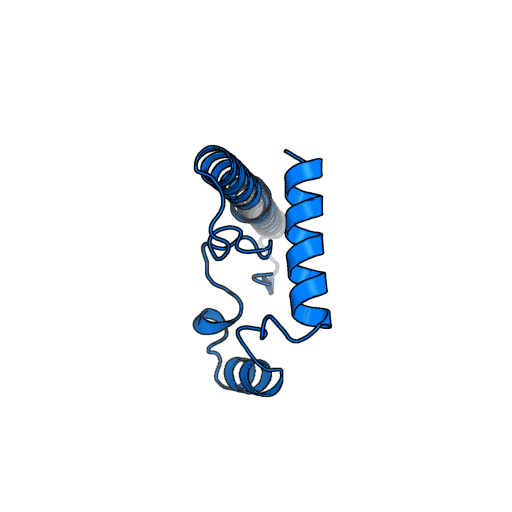O 1
ATOM 757 N N . LEU A 1 94 ? -10.557 5.194 20.587 1.00 96.69 94 LEU A N 1
ATOM 758 C CA . LEU A 1 94 ? -10.766 4.356 21.771 1.00 96.69 94 LEU A CA 1
ATOM 759 C C . LEU A 1 94 ? -10.655 5.149 23.079 1.00 96.69 94 LEU A C 1
ATOM 761 O O . LEU A 1 94 ? -11.412 4.902 24.013 1.00 96.69 94 LEU A O 1
ATOM 765 N N . ARG A 1 95 ? -9.722 6.107 23.159 1.00 96.50 95 ARG A N 1
ATOM 766 C CA . ARG A 1 95 ? -9.539 6.937 24.363 1.00 96.50 95 ARG A CA 1
ATOM 767 C C . ARG A 1 95 ? -10.667 7.943 24.558 1.00 96.50 95 ARG A C 1
ATOM 769 O O . ARG A 1 95 ? -11.032 8.219 25.693 1.00 96.50 95 ARG A O 1
ATOM 776 N N . GLU A 1 96 ? -11.199 8.492 23.472 1.00 97.50 96 GLU A N 1
ATOM 777 C CA . GLU A 1 96 ? -12.275 9.489 23.512 1.00 97.50 96 GLU A CA 1
ATOM 778 C C . GLU A 1 96 ? -13.658 8.878 23.790 1.00 97.50 96 GLU A C 1
ATOM 780 O O . GLU A 1 96 ? -14.581 9.601 24.151 1.00 97.50 96 GLU A O 1
ATOM 785 N N . ASN A 1 97 ? -13.822 7.561 23.623 1.00 96.94 97 ASN A N 1
ATOM 786 C CA . ASN A 1 97 ? -15.114 6.875 23.716 1.00 96.94 97 ASN A CA 1
ATOM 787 C C . ASN A 1 97 ? -14.994 5.579 24.536 1.00 96.94 97 ASN A C 1
ATOM 789 O O . ASN A 1 97 ? -15.153 4.479 24.004 1.00 96.94 97 ASN A O 1
ATOM 793 N N . THR A 1 98 ? -14.684 5.702 25.828 1.00 95.50 98 THR A N 1
ATOM 794 C CA . THR A 1 98 ? -14.415 4.555 26.717 1.00 95.50 98 THR A CA 1
ATOM 795 C C . THR A 1 98 ? -15.643 3.697 27.032 1.00 95.50 98 THR A C 1
ATOM 797 O O . THR A 1 98 ? -15.501 2.566 27.488 1.00 95.50 98 THR A O 1
ATOM 800 N N . ASP A 1 99 ? -16.843 4.211 26.781 1.00 97.44 99 ASP A N 1
ATOM 801 C CA . ASP A 1 99 ? -18.139 3.571 27.012 1.00 97.44 99 ASP A CA 1
ATOM 802 C C . ASP A 1 99 ? -18.705 2.869 25.764 1.00 97.44 99 ASP A C 1
ATOM 804 O O . ASP A 1 99 ? -19.767 2.246 25.826 1.00 97.44 99 ASP A O 1
ATOM 808 N N . LYS A 1 100 ? -18.008 2.949 24.622 1.00 96.44 100 LYS A N 1
ATOM 809 C CA . LYS A 1 100 ? -18.470 2.404 23.339 1.00 96.44 100 LYS A CA 1
ATOM 810 C C . LYS A 1 100 ? -17.629 1.222 22.888 1.00 96.44 100 LYS A C 1
ATOM 812 O O . LYS A 1 100 ? -16.429 1.137 23.128 1.00 96.44 100 LYS A O 1
ATOM 817 N N . SER A 1 101 ? -18.276 0.321 22.159 1.00 94.81 101 SER A N 1
ATOM 818 C CA . SER A 1 101 ? -17.604 -0.758 21.437 1.00 94.81 101 SER A CA 1
ATOM 819 C C . SER A 1 101 ? -17.408 -0.378 19.973 1.00 94.81 101 SER A C 1
ATOM 821 O O . SER A 1 101 ? -18.273 0.255 19.368 1.00 94.81 101 SER A O 1
ATOM 823 N N . PHE A 1 102 ? -16.280 -0.792 19.398 1.00 95.06 102 PHE A N 1
ATOM 824 C CA . PHE A 1 102 ? -15.921 -0.521 18.009 1.00 95.06 102 PHE A CA 1
ATOM 825 C C . PHE A 1 102 ? -15.634 -1.822 17.267 1.00 95.06 102 PHE A C 1
ATOM 827 O O . PHE A 1 102 ? -15.008 -2.732 17.806 1.00 95.06 102 PHE A O 1
ATOM 834 N N . PHE A 1 103 ? -16.040 -1.871 16.003 1.00 94.25 103 PHE A N 1
ATOM 835 C CA . PHE A 1 103 ? -15.598 -2.875 15.046 1.00 94.25 103 PHE A C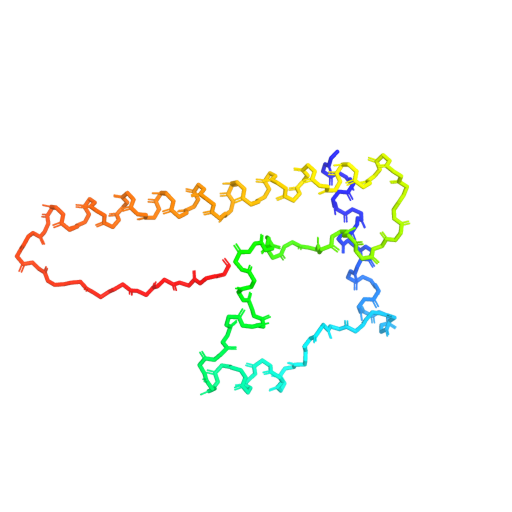A 1
ATOM 836 C C . PHE A 1 103 ? -14.735 -2.182 13.992 1.00 94.25 103 PHE A C 1
ATOM 838 O O . PHE A 1 103 ? -15.182 -1.225 13.358 1.00 94.25 103 PHE A O 1
ATOM 845 N N . PHE A 1 104 ? -13.502 -2.653 13.813 1.00 90.62 104 PHE A N 1
ATOM 846 C CA . PHE A 1 104 ? -12.582 -2.129 12.809 1.00 90.62 104 PHE A CA 1
ATOM 847 C C . PHE A 1 104 ? -12.335 -3.186 11.736 1.00 90.62 104 PHE A C 1
ATOM 849 O O . PHE A 1 104 ? -11.947 -4.309 12.043 1.00 90.62 104 PHE A O 1
ATOM 856 N N . ALA A 1 105 ? -12.514 -2.799 10.476 1.00 87.50 105 ALA A N 1
ATOM 857 C CA . ALA A 1 105 ? -12.091 -3.585 9.328 1.00 87.50 105 ALA A CA 1
ATOM 858 C C . ALA A 1 105 ? -10.893 -2.887 8.678 1.00 87.50 105 ALA A C 1
ATOM 860 O O . ALA A 1 105 ? -11.007 -1.755 8.203 1.00 87.50 105 ALA A O 1
ATOM 861 N N . PHE A 1 106 ? -9.741 -3.555 8.672 1.00 79.94 106 PHE A N 1
ATOM 862 C CA . PHE A 1 106 ? -8.522 -3.045 8.052 1.00 79.94 106 PHE A CA 1
ATOM 863 C C . PHE A 1 106 ? -8.260 -3.802 6.754 1.00 79.94 106 PHE A C 1
ATOM 865 O O . PHE A 1 106 ? -8.038 -5.008 6.764 1.00 79.94 106 PHE A O 1
ATOM 872 N N . GLY A 1 107 ? -8.304 -3.088 5.630 1.00 70.06 107 GLY A N 1
ATOM 873 C CA . GLY A 1 107 ? -7.883 -3.631 4.343 1.00 70.06 107 GLY A CA 1
ATOM 874 C C . GLY A 1 107 ? -6.364 -3.572 4.211 1.00 70.06 107 GLY A C 1
ATOM 875 O O . GLY A 1 107 ? -5.764 -2.529 4.482 1.00 70.06 107 GLY A O 1
ATOM 876 N N . ALA A 1 108 ? -5.759 -4.660 3.748 1.00 54.44 108 ALA A N 1
ATOM 877 C CA . ALA A 1 108 ? -4.317 -4.759 3.527 1.00 54.44 108 ALA A CA 1
ATOM 878 C C . ALA A 1 108 ? -3.876 -4.289 2.125 1.00 54.44 108 ALA A C 1
ATOM 880 O O . ALA A 1 108 ? -2.797 -4.651 1.672 1.00 54.44 108 ALA A O 1
ATOM 881 N N . GLY A 1 109 ? -4.726 -3.492 1.458 1.00 52.47 109 GLY A N 1
ATOM 882 C CA . GLY A 1 109 ? -4.466 -2.938 0.126 1.00 52.47 109 GLY A CA 1
ATOM 883 C C . GLY A 1 109 ? -3.107 -2.286 -0.005 1.00 52.47 109 GLY A C 1
ATOM 884 O O . GLY A 1 109 ? -2.641 -1.716 1.010 1.00 52.47 109 GLY A O 1
#

Organism: Balaeniceps rex (NCBI:txid33584)

InterPro domains:
  IPR002816 TraB/PrgY/GumN family [PF01963] (22-109)
  IPR040230 Protease TIKI1/2-like [PTHR31120] (1-109)